Protein AF-A0A6B3F405-F1 (afdb_monomer_lite)

Structure (mmCIF, N/CA/C/O backbone):
data_AF-A0A6B3F405-F1
#
_entry.id   AF-A0A6B3F405-F1
#
loop_
_atom_site.group_PDB
_atom_site.id
_atom_site.type_symbol
_atom_site.label_atom_id
_atom_site.label_alt_id
_atom_site.label_comp_id
_atom_site.label_asym_id
_atom_site.label_entity_id
_atom_site.label_seq_id
_atom_site.pdbx_PDB_ins_code
_atom_site.Cartn_x
_atom_site.Cartn_y
_atom_site.Cartn_z
_atom_site.occupancy
_atom_site.B_iso_or_equiv
_atom_site.auth_seq_id
_atom_site.auth_comp_id
_atom_site.auth_asym_id
_atom_site.auth_atom_id
_atom_site.pdbx_PDB_model_num
ATOM 1 N N . MET A 1 1 ? -9.648 19.860 6.148 1.00 81.31 1 MET A N 1
ATOM 2 C CA . MET A 1 1 ? -10.801 20.264 5.307 1.00 81.31 1 MET A CA 1
ATOM 3 C C . MET A 1 1 ? -11.999 20.452 6.220 1.00 81.31 1 MET A C 1
ATOM 5 O O . MET A 1 1 ? -12.025 19.787 7.245 1.00 81.31 1 MET A O 1
ATOM 9 N N . SER A 1 2 ? -12.935 21.346 5.905 1.00 85.19 2 SER A N 1
ATOM 10 C CA . SER A 1 2 ? -14.160 21.521 6.695 1.00 85.19 2 SER A CA 1
ATOM 11 C C . SER A 1 2 ? -15.396 21.542 5.804 1.00 85.19 2 SER A C 1
ATOM 13 O O . SER A 1 2 ? -15.343 22.098 4.707 1.00 85.19 2 SER A O 1
ATOM 15 N N . GLU A 1 3 ? -16.492 20.980 6.296 1.00 81.00 3 GLU A N 1
ATOM 16 C CA . GLU A 1 3 ? -17.804 20.954 5.654 1.00 81.00 3 GLU A CA 1
ATOM 17 C C . GLU A 1 3 ? -18.842 21.559 6.603 1.00 81.00 3 GLU A C 1
ATOM 19 O O . GLU A 1 3 ? -18.925 21.179 7.771 1.00 81.00 3 GLU A O 1
ATOM 24 N N . THR A 1 4 ? -19.622 22.520 6.108 1.00 82.56 4 THR A N 1
ATOM 25 C CA . THR A 1 4 ? -20.623 23.246 6.897 1.00 82.56 4 THR A CA 1
ATOM 26 C C . THR A 1 4 ? -21.986 23.106 6.242 1.00 82.56 4 THR A C 1
ATOM 28 O O . THR A 1 4 ? -22.153 23.426 5.065 1.00 82.56 4 THR A O 1
ATOM 31 N N . ASP A 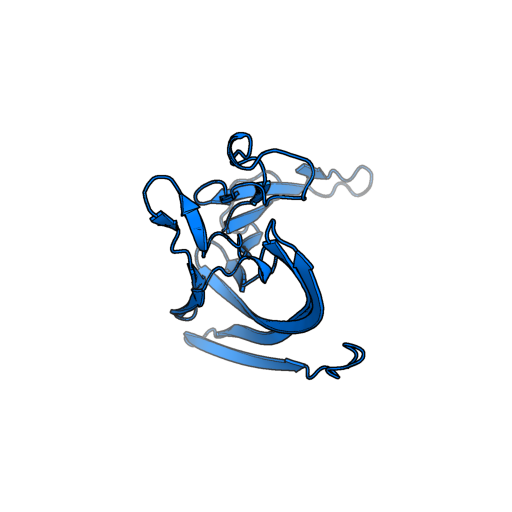1 5 ? -22.967 22.667 7.024 1.00 78.88 5 ASP A N 1
ATOM 32 C CA . ASP A 1 5 ? -24.364 22.618 6.614 1.00 78.88 5 ASP A CA 1
ATOM 33 C C . ASP A 1 5 ? -24.989 24.020 6.676 1.00 78.88 5 ASP A C 1
ATOM 35 O O . ASP A 1 5 ? -25.015 24.666 7.723 1.00 78.88 5 ASP A O 1
ATOM 39 N N . LEU A 1 6 ? -25.496 24.493 5.539 1.00 81.00 6 LEU A N 1
ATOM 40 C CA . LEU A 1 6 ? -26.066 25.834 5.396 1.00 81.00 6 LEU A CA 1
ATOM 41 C C . LEU A 1 6 ? -27.577 25.895 5.679 1.00 81.00 6 LEU A C 1
ATOM 43 O O . LEU A 1 6 ? -28.140 26.989 5.668 1.00 81.00 6 LEU A O 1
ATOM 47 N N . VAL A 1 7 ? -28.247 24.755 5.895 1.00 82.88 7 VAL A N 1
ATOM 48 C CA . VAL A 1 7 ? -29.722 24.674 5.953 1.00 82.88 7 VAL A CA 1
ATOM 49 C C . VAL A 1 7 ? -30.256 23.852 7.126 1.00 82.88 7 VAL A C 1
ATOM 51 O O . VAL A 1 7 ? -31.263 24.240 7.714 1.00 82.88 7 VAL A O 1
ATOM 54 N N . GLY A 1 8 ? -29.616 22.738 7.481 1.00 77.94 8 GLY A N 1
ATOM 55 C CA . GLY A 1 8 ? -30.077 21.824 8.534 1.00 77.94 8 GLY A CA 1
ATOM 56 C C . GLY A 1 8 ? -29.520 22.110 9.932 1.00 77.94 8 GLY A C 1
ATOM 57 O O . GLY A 1 8 ? -29.912 21.437 10.883 1.00 77.94 8 GLY A O 1
ATOM 58 N N . ASN A 1 9 ? -28.644 23.115 10.074 1.00 77.75 9 ASN A N 1
ATOM 59 C CA . ASN A 1 9 ? -27.955 23.464 11.325 1.00 77.75 9 ASN A CA 1
ATOM 60 C C . ASN A 1 9 ? -27.165 22.287 11.941 1.00 77.75 9 ASN A C 1
ATOM 62 O O . ASN A 1 9 ? -27.000 22.206 13.161 1.00 77.75 9 ASN A O 1
ATOM 66 N N . SER A 1 10 ? -26.685 21.362 11.103 1.00 79.38 10 SER A N 1
ATOM 67 C CA . SER A 1 10 ? -25.775 20.301 11.538 1.00 79.38 10 SER A CA 1
ATOM 68 C C . SER A 1 10 ? -24.424 20.899 11.965 1.00 79.38 10 SER A C 1
ATOM 70 O O . SER A 1 10 ? -23.985 21.887 11.370 1.00 79.38 10 SER A O 1
ATOM 72 N N . PRO A 1 11 ? -23.727 20.321 12.962 1.00 81.56 11 PRO A N 1
ATOM 73 C CA . PRO A 1 11 ? -22.390 20.779 13.331 1.00 81.56 11 PRO A CA 1
ATOM 74 C C . PRO A 1 11 ? -21.421 20.732 12.141 1.00 81.56 11 PRO A C 1
ATOM 76 O O . PRO A 1 11 ? -21.434 19.769 11.374 1.00 81.56 11 PRO A O 1
ATOM 79 N N . THR A 1 12 ? -20.554 21.742 12.015 1.00 84.50 12 THR A N 1
ATOM 80 C CA . THR A 1 12 ? -19.462 21.740 11.026 1.00 84.50 12 THR A CA 1
ATOM 81 C C . THR A 1 12 ? -18.556 20.536 11.259 1.00 84.50 12 THR A C 1
ATOM 83 O O . THR A 1 12 ? -18.066 20.332 12.371 1.00 84.50 12 THR A O 1
ATOM 86 N N . GLN A 1 13 ? -18.292 19.773 10.203 1.00 88.31 13 GLN A N 1
ATOM 87 C CA . GLN A 1 13 ? -17.354 18.660 10.242 1.00 88.31 13 GLN A CA 1
ATOM 88 C C . GLN A 1 13 ? -15.975 19.101 9.768 1.00 88.31 13 GLN A C 1
ATOM 90 O O . GLN A 1 13 ? -15.841 19.887 8.831 1.00 88.31 13 GLN A O 1
ATOM 95 N N . TYR A 1 14 ? -14.939 18.575 10.404 1.00 89.69 14 TYR A N 1
ATOM 96 C CA . TYR A 1 14 ? -13.544 18.791 10.062 1.00 89.69 14 TYR A CA 1
ATOM 97 C C . TYR A 1 14 ? -12.893 17.446 9.784 1.00 89.69 14 TYR A C 1
ATOM 99 O O . TYR A 1 14 ? -13.006 16.534 10.592 1.00 89.69 14 TYR A O 1
ATOM 107 N N . THR A 1 15 ? -12.159 17.352 8.681 1.00 92.19 15 THR A N 1
ATOM 108 C CA . THR A 1 15 ? -11.321 16.196 8.350 1.00 92.19 15 THR A CA 1
ATOM 109 C C . THR A 1 15 ? -9.861 16.619 8.341 1.00 92.19 15 THR A C 1
ATOM 111 O O . THR A 1 15 ? -9.458 17.487 7.550 1.00 92.19 15 THR A O 1
ATOM 114 N N . ASN A 1 16 ? -9.063 16.002 9.204 1.00 92.88 16 ASN A N 1
ATOM 115 C CA . ASN A 1 16 ? -7.632 16.231 9.335 1.00 92.88 16 ASN A CA 1
ATOM 116 C C . ASN A 1 16 ? -6.848 15.035 8.804 1.00 92.88 16 ASN A C 1
ATOM 118 O O . ASN A 1 16 ? -7.228 13.886 9.008 1.00 92.88 16 ASN A O 1
ATOM 122 N N . TYR A 1 17 ? -5.724 15.326 8.151 1.00 94.88 17 TYR A N 1
ATOM 123 C CA . TYR A 1 17 ? -4.808 14.323 7.622 1.00 94.88 17 TYR A CA 1
ATOM 124 C C . TYR A 1 17 ? -3.452 14.504 8.289 1.00 94.88 17 TYR A C 1
ATOM 126 O O . TYR A 1 17 ? -2.848 15.573 8.199 1.00 94.88 17 TYR A O 1
ATOM 134 N N . THR A 1 18 ? -2.965 13.456 8.942 1.00 96.25 18 THR A N 1
ATOM 135 C CA . THR A 1 18 ? -1.620 13.417 9.509 1.00 96.25 18 THR A CA 1
ATOM 136 C C . THR A 1 18 ? -0.791 12.387 8.763 1.00 96.25 18 THR A C 1
ATOM 138 O O . THR A 1 18 ? -1.030 11.186 8.865 1.00 96.25 18 THR A O 1
ATOM 141 N N . TYR A 1 19 ? 0.222 12.857 8.048 1.00 96.81 19 TYR A N 1
ATOM 142 C CA . TYR A 1 19 ? 1.188 12.003 7.367 1.00 96.81 19 TYR A CA 1
ATOM 143 C C . TYR A 1 19 ? 2.273 11.569 8.357 1.00 96.81 19 TYR A C 1
ATOM 145 O O . TYR A 1 19 ? 2.847 12.403 9.062 1.00 96.81 19 TYR A O 1
ATOM 153 N N . LYS A 1 20 ? 2.522 10.263 8.461 1.00 96.06 20 LYS A N 1
ATOM 154 C CA . LYS A 1 20 ? 3.483 9.670 9.397 1.00 96.06 20 LYS A CA 1
ATOM 155 C C . LYS A 1 20 ? 4.609 8.971 8.637 1.00 96.06 20 LYS A C 1
ATOM 157 O O . LYS A 1 20 ? 4.383 8.341 7.604 1.00 96.06 20 LYS A O 1
ATOM 162 N N . GLY A 1 21 ? 5.806 9.035 9.217 1.00 93.19 21 GLY A N 1
ATOM 163 C CA . GLY A 1 21 ? 7.026 8.500 8.619 1.00 93.19 21 GLY A CA 1
ATOM 164 C C . GLY A 1 21 ? 7.642 9.441 7.590 1.00 93.19 21 GLY A C 1
ATOM 165 O O . GLY A 1 21 ? 7.163 10.556 7.369 1.00 93.19 21 GLY A O 1
ATOM 166 N N . ASP A 1 22 ? 8.721 8.974 6.974 1.00 94.75 22 ASP A N 1
ATOM 167 C CA . ASP A 1 22 ? 9.467 9.768 6.013 1.00 94.75 22 ASP A CA 1
ATOM 168 C C . ASP A 1 22 ? 8.770 9.822 4.653 1.00 94.75 22 ASP A C 1
ATOM 170 O O . ASP A 1 22 ? 8.155 8.866 4.165 1.00 94.75 22 ASP A O 1
ATOM 174 N N . ALA A 1 23 ? 8.914 10.986 4.034 1.00 95.75 23 ALA A N 1
ATOM 175 C CA . ALA A 1 23 ? 8.554 11.246 2.655 1.00 95.75 23 ALA A CA 1
ATOM 176 C C . ALA A 1 23 ? 9.322 10.287 1.724 1.00 95.75 23 ALA A C 1
ATOM 178 O O . ALA A 1 23 ? 10.555 10.274 1.706 1.00 95.75 23 ALA A O 1
ATOM 179 N N . GLY A 1 24 ? 8.600 9.496 0.933 1.00 96.62 24 GLY A N 1
ATOM 180 C CA . GLY A 1 24 ? 9.191 8.549 -0.000 1.00 96.62 24 GLY A CA 1
ATOM 181 C C . GLY A 1 24 ? 9.625 9.235 -1.288 1.00 96.62 24 GLY A C 1
ATOM 182 O O . GLY A 1 24 ? 8.796 9.779 -2.012 1.00 96.62 24 GLY A O 1
ATOM 183 N N . TRP A 1 25 ? 10.912 9.148 -1.609 1.00 96.31 25 TRP A N 1
ATOM 184 C CA . TRP A 1 25 ? 11.456 9.566 -2.899 1.00 96.31 25 TRP A CA 1
ATOM 185 C C . TRP A 1 25 ? 12.300 8.448 -3.488 1.00 96.31 25 TRP A C 1
ATOM 187 O O . TRP A 1 25 ? 13.135 7.858 -2.789 1.00 96.31 25 TRP A O 1
ATOM 197 N N . ARG A 1 26 ? 12.091 8.171 -4.772 1.00 95.88 26 ARG A N 1
ATOM 198 C CA . ARG A 1 26 ? 12.860 7.197 -5.544 1.00 95.88 26 ARG A CA 1
ATOM 199 C C . ARG A 1 26 ? 13.685 7.913 -6.609 1.00 95.88 26 ARG A C 1
ATOM 201 O O . ARG A 1 26 ? 13.283 8.966 -7.112 1.00 95.88 26 ARG A O 1
ATOM 208 N N . LYS A 1 27 ? 14.841 7.359 -6.969 1.00 94.88 27 LYS A N 1
ATOM 209 C CA . LYS A 1 27 ? 15.602 7.858 -8.113 1.00 94.88 27 LYS A CA 1
ATOM 210 C C . LYS A 1 27 ? 14.792 7.654 -9.393 1.00 94.88 27 LYS A C 1
ATOM 212 O O . LYS A 1 27 ? 14.246 6.571 -9.627 1.00 94.88 27 LYS A O 1
ATOM 217 N N . ALA A 1 28 ? 14.721 8.689 -10.224 1.00 94.19 28 ALA A N 1
ATOM 218 C CA . ALA A 1 28 ? 14.088 8.602 -11.530 1.00 94.19 28 ALA A CA 1
ATOM 219 C C . ALA A 1 28 ? 14.717 7.466 -12.346 1.00 94.19 28 ALA A C 1
ATOM 221 O O . ALA A 1 28 ? 15.926 7.228 -12.298 1.00 94.19 28 ALA A O 1
ATOM 222 N N . LYS A 1 29 ? 13.891 6.740 -13.100 1.00 92.12 29 LYS A N 1
ATOM 223 C CA . LYS A 1 29 ? 14.371 5.642 -13.940 1.00 92.12 29 LYS A CA 1
ATOM 224 C C . LYS A 1 29 ? 14.865 6.191 -15.282 1.00 92.12 29 LYS A C 1
ATOM 226 O O . LYS A 1 29 ? 14.171 7.032 -15.848 1.00 92.12 29 LYS A O 1
ATOM 231 N N . PRO A 1 30 ? 15.955 5.649 -15.855 1.00 92.75 30 PRO A N 1
ATOM 232 C CA . PRO A 1 30 ? 16.391 6.014 -17.203 1.00 92.75 30 PRO A CA 1
ATOM 233 C C . PRO A 1 30 ? 15.259 5.814 -18.211 1.00 92.75 30 PRO A C 1
ATOM 235 O O . PRO A 1 30 ? 14.574 4.792 -18.140 1.00 92.75 30 PRO A O 1
ATOM 238 N N . ASP A 1 31 ? 15.051 6.760 -19.117 1.00 90.00 31 ASP A N 1
ATOM 239 C CA . ASP A 1 31 ? 13.988 6.753 -20.133 1.00 90.00 31 ASP A CA 1
ATOM 240 C C . ASP A 1 31 ? 14.515 6.569 -21.568 1.00 90.00 31 ASP A C 1
ATOM 242 O O . ASP A 1 31 ? 13.728 6.411 -22.503 1.00 90.00 31 ASP A O 1
ATOM 246 N N . GLY A 1 32 ? 15.841 6.550 -21.731 1.00 90.56 32 GLY A N 1
ATOM 247 C CA . GLY A 1 32 ? 16.521 6.481 -23.024 1.00 90.56 32 GLY A CA 1
ATOM 248 C C . GLY A 1 32 ? 16.702 7.830 -23.716 1.00 90.56 32 GLY A C 1
ATOM 249 O O . GLY A 1 32 ? 17.151 7.855 -24.858 1.00 90.56 32 GLY A O 1
ATOM 250 N N . ILE A 1 33 ? 16.351 8.934 -23.051 1.00 90.69 33 ILE A N 1
ATOM 251 C CA . ILE A 1 33 ? 16.500 10.304 -23.552 1.00 90.69 33 ILE A CA 1
ATOM 252 C C . ILE A 1 33 ? 17.503 11.059 -22.675 1.00 90.69 33 ILE A C 1
ATOM 254 O O . ILE A 1 33 ? 18.474 11.618 -23.185 1.00 90.69 33 ILE A O 1
ATOM 258 N N . GLY A 1 34 ? 17.285 11.062 -21.358 1.00 89.81 34 GLY A N 1
ATOM 259 C CA . GLY A 1 34 ? 18.178 11.691 -20.388 1.00 89.81 34 GLY A CA 1
ATOM 260 C C . GLY A 1 34 ? 19.433 10.861 -20.117 1.00 89.81 34 GLY A C 1
ATOM 261 O O . GLY A 1 34 ? 19.424 9.629 -20.210 1.00 89.81 34 GLY A O 1
ATOM 262 N N . LYS A 1 35 ? 20.524 11.532 -19.737 1.00 89.75 35 LYS A N 1
ATOM 263 C CA . LYS A 1 35 ? 21.730 10.843 -19.271 1.00 89.75 35 LYS A CA 1
ATOM 264 C C . LYS A 1 35 ? 21.494 10.273 -17.878 1.00 89.75 35 LYS A C 1
ATOM 266 O O . LYS A 1 35 ? 20.808 10.874 -17.053 1.00 89.75 35 LYS A O 1
ATOM 271 N N . LYS A 1 36 ? 22.092 9.116 -17.595 1.00 86.75 36 LYS A N 1
ATOM 272 C CA . LYS A 1 36 ? 21.936 8.440 -16.299 1.00 86.75 36 LYS A CA 1
ATOM 273 C C . LYS A 1 36 ? 22.485 9.287 -15.147 1.00 86.75 36 LYS A C 1
ATOM 275 O O . LYS A 1 36 ? 21.951 9.228 -14.041 1.00 86.75 36 LYS A O 1
ATOM 280 N N . GLU A 1 37 ? 23.531 10.063 -15.410 1.00 88.62 37 GLU A N 1
ATOM 281 C CA . GLU A 1 37 ? 24.199 10.935 -14.443 1.00 88.62 37 GLU A CA 1
ATOM 282 C C . GLU A 1 37 ? 23.319 12.121 -14.021 1.00 88.62 37 GLU A C 1
ATOM 284 O O . GLU A 1 37 ? 23.491 12.636 -12.920 1.00 88.62 37 GLU A O 1
ATOM 289 N N . ASP A 1 38 ? 22.344 12.497 -14.855 1.00 91.75 38 ASP A N 1
ATOM 290 C CA . ASP A 1 38 ? 21.415 13.601 -14.593 1.00 91.75 38 ASP A CA 1
ATOM 291 C C . ASP A 1 38 ? 20.164 13.144 -13.809 1.00 91.75 38 ASP A C 1
ATOM 293 O O . ASP A 1 38 ? 19.315 13.959 -13.441 1.00 91.75 38 ASP A O 1
ATOM 297 N N . LEU A 1 39 ? 20.018 11.838 -13.539 1.00 92.62 39 LEU A N 1
ATOM 298 C CA . LEU A 1 39 ? 18.876 11.299 -12.798 1.00 92.62 39 LEU A CA 1
ATOM 299 C C . LEU A 1 39 ? 18.959 11.667 -11.314 1.00 92.62 39 LEU A C 1
ATOM 301 O O . LEU A 1 39 ? 19.927 11.350 -10.620 1.00 92.62 39 LEU A O 1
ATOM 305 N N . THR A 1 40 ? 17.878 12.253 -10.808 1.00 93.19 40 THR A N 1
ATOM 306 C CA . THR A 1 40 ? 17.735 12.679 -9.411 1.00 93.19 40 THR A CA 1
ATOM 307 C C . THR A 1 40 ? 16.615 11.910 -8.704 1.00 93.19 40 THR A C 1
ATOM 309 O O . THR A 1 40 ? 15.885 11.134 -9.325 1.00 93.19 40 THR A O 1
ATOM 312 N N . TRP A 1 41 ? 16.461 12.109 -7.393 1.00 94.75 41 TRP A N 1
ATOM 313 C CA . TRP A 1 41 ? 15.342 11.579 -6.599 1.00 94.75 41 TRP A CA 1
ATOM 314 C C . TRP A 1 41 ? 14.071 12.408 -6.799 1.00 94.75 41 TRP A C 1
ATOM 316 O O . TRP A 1 41 ? 13.532 12.978 -5.857 1.00 94.75 41 TRP A O 1
ATOM 326 N N . SER A 1 42 ? 13.618 12.514 -8.046 1.00 94.31 42 SER A N 1
ATOM 327 C CA . SER A 1 42 ? 12.449 13.312 -8.426 1.00 94.31 42 SER A CA 1
ATOM 328 C C . SER A 1 42 ? 11.140 12.516 -8.457 1.00 94.31 42 SER A C 1
ATOM 330 O O . SER A 1 42 ? 10.093 13.084 -8.752 1.00 94.31 42 SER A O 1
ATOM 332 N N . ASP A 1 43 ? 11.179 11.206 -8.203 1.00 95.94 43 ASP A N 1
ATOM 333 C CA . ASP A 1 43 ? 10.000 10.338 -8.231 1.00 95.94 43 ASP A CA 1
ATOM 334 C C . ASP A 1 43 ? 9.368 10.277 -6.830 1.00 95.94 43 ASP A C 1
ATOM 336 O O . ASP A 1 43 ? 9.859 9.575 -5.941 1.00 95.94 43 ASP A O 1
ATOM 340 N N . TRP A 1 44 ? 8.316 11.076 -6.624 1.00 97.06 44 TRP A N 1
ATOM 341 C CA . TRP A 1 44 ? 7.568 11.143 -5.366 1.00 97.06 44 TRP A CA 1
ATOM 342 C C . TRP A 1 44 ? 6.731 9.882 -5.153 1.00 97.06 44 TRP A C 1
ATOM 344 O O . TRP A 1 44 ? 5.886 9.530 -5.975 1.00 97.06 44 TRP A O 1
ATOM 354 N N . ARG A 1 45 ? 6.918 9.238 -4.000 1.00 97.56 45 ARG A N 1
ATOM 355 C CA . ARG A 1 45 ? 6.296 7.958 -3.636 1.00 97.56 45 ARG A CA 1
ATOM 356 C C . ARG A 1 45 ? 5.354 8.030 -2.434 1.00 97.56 45 ARG A C 1
ATOM 358 O O . ARG A 1 45 ? 4.896 6.996 -1.956 1.00 97.56 45 ARG A O 1
ATOM 365 N N . GLY A 1 46 ? 5.026 9.232 -1.966 1.00 97.12 46 GLY A N 1
ATOM 366 C CA . GLY A 1 46 ? 4.061 9.425 -0.883 1.00 97.12 46 GLY A CA 1
ATOM 367 C C . GLY A 1 46 ? 4.626 9.126 0.504 1.00 97.12 46 GLY A C 1
ATOM 368 O O . GLY A 1 46 ? 5.826 8.931 0.684 1.00 97.12 46 GLY A O 1
ATOM 369 N N . TYR A 1 47 ? 3.740 9.084 1.495 1.00 97.94 47 TYR A N 1
ATOM 370 C CA . TYR A 1 47 ? 4.047 8.667 2.863 1.00 97.94 47 TYR A CA 1
ATOM 371 C C . TYR A 1 47 ? 3.558 7.239 3.090 1.00 97.94 47 TYR A C 1
ATOM 373 O O . TYR A 1 47 ? 2.493 6.871 2.598 1.00 97.94 47 TYR A O 1
ATOM 381 N N . GLN A 1 48 ? 4.307 6.451 3.864 1.00 97.50 48 GLN A N 1
ATOM 382 C CA . GLN A 1 48 ? 3.916 5.073 4.174 1.00 97.50 48 GLN A CA 1
ATOM 383 C C . GLN A 1 48 ? 2.636 5.020 5.019 1.00 97.50 48 GLN A C 1
ATOM 385 O O . GLN A 1 48 ? 1.915 4.031 4.956 1.00 97.50 48 GLN A O 1
ATOM 390 N N . ARG A 1 49 ? 2.345 6.059 5.816 1.00 98.06 49 ARG A N 1
ATOM 391 C CA . ARG A 1 49 ? 1.196 6.083 6.727 1.00 98.06 49 ARG A CA 1
ATOM 392 C C . ARG A 1 49 ? 0.452 7.411 6.697 1.00 98.06 49 ARG A C 1
ATOM 394 O O . ARG A 1 49 ? 1.066 8.477 6.778 1.00 98.06 49 ARG A O 1
ATOM 401 N N . VAL A 1 50 ? -0.873 7.337 6.644 1.00 98.19 50 VAL A N 1
ATOM 402 C CA . VAL A 1 50 ? -1.772 8.495 6.694 1.00 98.19 50 VAL A CA 1
ATOM 403 C C . VAL A 1 50 ? -2.856 8.232 7.727 1.00 98.19 50 VAL A C 1
ATOM 405 O O . VAL A 1 50 ? -3.626 7.288 7.588 1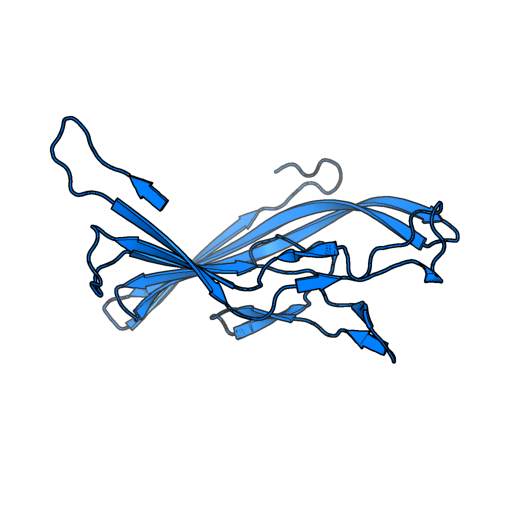.00 98.19 50 VAL A O 1
ATOM 408 N N . VAL A 1 51 ? -2.924 9.073 8.754 1.00 97.19 51 VAL A N 1
ATOM 409 C CA . VAL A 1 51 ? -4.011 9.057 9.736 1.00 97.19 51 VAL A CA 1
ATOM 410 C C . VAL A 1 51 ? -5.051 10.086 9.318 1.00 97.19 51 VAL A C 1
ATOM 412 O O . VAL A 1 51 ? -4.709 11.254 9.121 1.00 97.19 51 VAL A O 1
ATOM 415 N N . VAL A 1 52 ? -6.297 9.652 9.187 1.00 96.31 52 VAL A N 1
ATOM 416 C CA . VAL A 1 52 ? -7.457 10.496 8.906 1.00 96.31 52 VAL A CA 1
ATOM 417 C C . VAL A 1 52 ? -8.287 10.583 10.176 1.00 96.31 52 VAL A C 1
ATOM 419 O O . VAL A 1 52 ? -8.586 9.564 10.792 1.00 96.31 52 VAL A O 1
ATOM 422 N N . GLU A 1 53 ? -8.638 11.797 10.575 1.00 94.38 53 GLU A N 1
ATOM 423 C CA . GLU A 1 53 ? -9.502 12.049 11.725 1.00 94.38 53 GLU A CA 1
ATOM 424 C C . GLU A 1 53 ? -10.646 12.976 11.319 1.00 94.38 53 GLU A C 1
ATOM 426 O O . GLU A 1 53 ? -10.397 14.043 10.749 1.00 94.38 53 GLU A O 1
ATOM 431 N N . THR A 1 54 ? -11.880 12.582 11.633 1.00 90.88 54 THR A N 1
ATOM 432 C CA . THR A 1 54 ? -13.084 13.390 11.414 1.00 90.88 54 THR A CA 1
ATOM 433 C C . THR A 1 54 ? -13.671 13.838 12.751 1.00 90.88 54 THR A C 1
ATOM 435 O O . THR A 1 54 ? -13.878 13.019 13.647 1.00 90.88 54 THR A O 1
ATOM 438 N N . SER A 1 55 ? -13.954 15.136 12.893 1.00 86.06 55 SER A N 1
ATOM 439 C CA . SER A 1 55 ? -14.469 15.739 14.129 1.00 86.06 55 SER A CA 1
ATOM 440 C C . SER A 1 55 ? -15.537 16.802 13.883 1.00 86.06 55 SER A C 1
ATOM 442 O O . SER A 1 55 ? -15.607 17.397 12.812 1.00 86.06 55 SER A O 1
ATOM 444 N N . GLY A 1 56 ? -16.340 17.107 14.904 1.00 81.69 56 GLY A N 1
ATOM 445 C CA . GLY A 1 56 ? -17.274 18.244 14.907 1.00 81.69 56 GLY A CA 1
ATOM 446 C C . GLY A 1 56 ? -16.624 19.587 15.274 1.00 81.69 56 GLY A C 1
ATOM 447 O O . GLY A 1 56 ? -17.295 20.465 15.812 1.00 81.69 56 GLY A O 1
ATOM 448 N N . GLY A 1 57 ? -15.304 19.727 15.094 1.00 71.19 57 GLY A N 1
ATOM 449 C CA . GLY A 1 57 ? -14.534 20.906 15.518 1.00 71.19 57 GLY A CA 1
ATOM 450 C C . GLY A 1 57 ? -14.016 20.835 16.955 1.00 71.19 57 GLY A C 1
ATOM 451 O O . GLY A 1 57 ? -13.444 21.801 17.458 1.00 71.19 57 GLY A O 1
ATOM 452 N N . THR A 1 58 ? -14.184 19.688 17.610 1.00 72.12 58 THR A N 1
ATOM 453 C CA . THR A 1 58 ? -13.661 19.384 18.943 1.00 72.12 58 THR A CA 1
ATOM 454 C C . THR A 1 58 ? -12.477 18.420 18.856 1.00 72.12 58 THR A C 1
ATOM 456 O O . THR A 1 58 ? -12.357 17.620 17.925 1.00 72.12 58 THR A O 1
ATOM 459 N N . ASN A 1 59 ? -11.581 18.497 19.841 1.00 69.25 59 ASN A N 1
ATOM 460 C CA . ASN A 1 59 ? -10.550 17.486 20.063 1.00 69.25 59 ASN A CA 1
ATOM 461 C C . ASN A 1 59 ? -11.096 16.479 21.085 1.00 69.25 59 ASN A C 1
ATOM 463 O O . ASN A 1 59 ? -10.884 16.640 22.287 1.00 69.25 59 ASN A O 1
ATOM 467 N N . ASP A 1 60 ? -11.902 15.530 20.606 1.00 76.81 60 ASP A N 1
ATOM 468 C CA . ASP A 1 60 ? -12.586 14.523 21.416 1.00 76.81 60 ASP A CA 1
ATOM 469 C C . ASP A 1 60 ? -12.058 13.128 21.059 1.00 76.81 60 ASP A C 1
ATOM 471 O O . ASP A 1 60 ? -11.856 12.808 19.890 1.00 76.81 60 ASP A O 1
ATOM 475 N N . ALA A 1 61 ? -11.868 12.269 22.061 1.00 73.31 61 ALA A N 1
ATOM 476 C CA . ALA A 1 61 ? -11.481 10.878 21.839 1.00 73.31 61 ALA A CA 1
ATOM 477 C C . ALA A 1 61 ? -12.554 10.077 21.072 1.00 73.31 61 ALA A C 1
ATOM 479 O O . ALA A 1 61 ? -12.255 9.019 20.528 1.00 73.31 61 ALA A O 1
ATOM 480 N N . ALA A 1 62 ? -13.796 10.559 21.024 1.00 78.00 62 ALA A N 1
ATOM 481 C CA . ALA A 1 62 ? -14.873 9.978 20.231 1.00 78.00 62 ALA A CA 1
ATOM 482 C C . ALA A 1 62 ? -14.775 10.282 18.724 1.00 78.00 62 ALA A C 1
ATOM 484 O O . ALA A 1 62 ? -15.568 9.735 17.959 1.00 78.00 62 ALA A O 1
ATOM 485 N N . ASN A 1 63 ? -13.837 11.135 18.292 1.00 86.44 63 ASN A N 1
ATOM 486 C CA . ASN A 1 63 ? -13.626 11.419 16.875 1.00 86.44 63 ASN A CA 1
ATOM 487 C C . ASN A 1 63 ? -13.306 10.136 16.096 1.00 86.44 63 ASN A C 1
ATOM 489 O O . ASN A 1 63 ? -12.546 9.273 16.549 1.00 86.44 63 ASN A O 1
ATOM 493 N N . GLU A 1 64 ? -13.877 10.019 14.899 1.00 89.88 64 GLU A N 1
ATOM 494 C CA . GLU A 1 64 ? -13.617 8.872 14.038 1.00 89.88 64 GLU A CA 1
ATOM 495 C C . GLU A 1 64 ? -12.202 8.979 13.475 1.00 89.88 64 GLU A C 1
ATOM 497 O O . GLU A 1 64 ? -11.840 9.984 12.862 1.00 89.88 64 GLU A O 1
ATOM 502 N N . LYS A 1 65 ? -11.396 7.938 13.696 1.00 95.38 65 LYS A N 1
ATOM 503 C CA . LYS A 1 65 ? -9.989 7.903 13.303 1.00 95.38 65 LYS A CA 1
ATOM 504 C C . LYS A 1 65 ? -9.681 6.623 12.537 1.00 95.38 65 LYS A C 1
ATOM 506 O O . LYS A 1 65 ? -9.949 5.520 13.026 1.00 95.38 65 LYS A O 1
ATOM 511 N N . SER A 1 66 ? -9.062 6.769 11.371 1.00 97.38 66 SER A N 1
ATOM 512 C CA . SER A 1 66 ? -8.501 5.668 10.590 1.00 97.38 66 SER A CA 1
ATOM 513 C C . SER A 1 66 ? -7.023 5.897 10.284 1.00 97.38 66 SER A C 1
ATOM 515 O O . SER A 1 66 ? -6.573 7.028 10.123 1.00 97.38 66 SER A O 1
ATOM 517 N N . GLU A 1 67 ? -6.242 4.824 10.213 1.00 98.25 67 GLU A N 1
ATOM 518 C CA . GLU A 1 67 ? -4.858 4.844 9.731 1.00 98.25 67 GLU A CA 1
ATOM 519 C C . GLU A 1 67 ? -4.761 3.976 8.481 1.00 98.25 67 GLU A C 1
ATOM 521 O O . GLU A 1 67 ? -5.195 2.828 8.486 1.00 98.25 67 GLU A O 1
ATOM 526 N N . HIS A 1 68 ? -4.184 4.529 7.423 1.00 98.44 68 HIS A N 1
ATOM 527 C CA . HIS A 1 68 ? -3.945 3.854 6.156 1.00 98.44 68 HIS A CA 1
ATOM 528 C C . HIS A 1 68 ? -2.447 3.647 5.974 1.00 98.44 68 HIS A C 1
ATOM 530 O O . HIS A 1 68 ? -1.669 4.598 6.103 1.00 98.44 68 HIS A O 1
ATOM 536 N N . VAL A 1 69 ? -2.046 2.421 5.657 1.00 98.50 69 VAL A N 1
ATOM 537 C CA . VAL A 1 69 ? -0.659 2.020 5.428 1.00 98.50 69 VAL A CA 1
ATOM 538 C C . VAL A 1 69 ? -0.491 1.662 3.957 1.00 98.50 69 VAL A C 1
ATOM 540 O O . VAL A 1 69 ? -1.152 0.754 3.458 1.00 98.50 69 VAL A O 1
ATOM 543 N N . TYR A 1 70 ? 0.418 2.341 3.265 1.00 98.38 70 TYR A N 1
ATOM 544 C CA . TYR A 1 70 ? 0.676 2.175 1.837 1.00 98.38 70 TYR A CA 1
ATOM 545 C C . TYR A 1 70 ? 2.098 1.693 1.571 1.00 98.38 70 TYR A C 1
ATOM 547 O O . TYR A 1 70 ? 3.035 2.012 2.302 1.00 98.38 70 TYR A O 1
ATOM 555 N N . PHE A 1 71 ? 2.276 0.979 0.467 1.00 98.56 71 PHE A N 1
ATOM 556 C CA . PHE A 1 71 ? 3.594 0.730 -0.105 1.00 98.56 71 PHE A CA 1
ATOM 557 C C . PHE A 1 71 ? 4.095 1.984 -0.828 1.00 98.56 71 PHE A C 1
ATOM 559 O O . PHE A 1 71 ? 3.394 2.561 -1.663 1.00 98.56 71 PHE A O 1
ATOM 566 N N . GLN A 1 72 ? 5.333 2.387 -0.553 1.00 98.38 72 GLN A N 1
ATOM 567 C CA . GLN A 1 72 ? 5.990 3.485 -1.268 1.00 98.38 72 GLN A CA 1
ATOM 568 C C . GLN A 1 72 ? 6.720 2.953 -2.516 1.00 98.38 72 GLN A C 1
ATOM 570 O O . GLN A 1 72 ? 6.857 3.650 -3.521 1.00 98.38 72 GLN A O 1
ATOM 575 N N . GLY A 1 73 ? 7.114 1.681 -2.522 1.00 98.00 73 GLY A N 1
ATOM 576 C CA . GLY A 1 73 ? 7.858 1.051 -3.604 1.00 98.00 73 GLY A CA 1
ATOM 577 C C . GLY A 1 73 ? 9.326 1.472 -3.620 1.00 98.00 73 GLY A C 1
ATOM 578 O O . GLY A 1 73 ? 9.874 1.750 -4.688 1.00 98.00 73 GLY A O 1
ATOM 579 N N . LEU A 1 74 ? 9.957 1.602 -2.452 1.00 97.94 74 LEU A N 1
ATOM 580 C CA . LEU A 1 74 ? 11.327 2.101 -2.297 1.00 97.94 74 LEU A CA 1
ATOM 581 C C . LEU A 1 74 ? 12.380 0.996 -2.231 1.00 97.94 74 LEU A C 1
ATOM 583 O O . LEU A 1 74 ? 13.572 1.298 -2.292 1.00 97.94 74 LEU A O 1
ATOM 587 N N . ASP A 1 75 ? 11.979 -0.269 -2.133 1.00 98.12 75 ASP A N 1
ATOM 588 C CA . ASP A 1 75 ? 12.945 -1.358 -2.149 1.00 98.12 75 ASP A CA 1
ATOM 589 C C . ASP A 1 75 ? 13.624 -1.446 -3.519 1.00 98.12 75 ASP A C 1
ATOM 591 O O . ASP A 1 75 ? 13.008 -1.236 -4.575 1.00 98.12 75 ASP A O 1
ATOM 595 N N . GLY A 1 76 ? 14.925 -1.702 -3.516 1.00 96.19 76 GLY A N 1
ATOM 596 C CA . GLY A 1 76 ? 15.695 -1.771 -4.743 1.00 96.19 76 GLY A CA 1
ATOM 597 C C . GLY A 1 76 ? 16.047 -0.394 -5.313 1.00 96.19 76 GLY A C 1
ATOM 598 O O . GLY A 1 76 ? 16.505 -0.333 -6.452 1.00 96.19 76 GLY A O 1
ATOM 599 N N . ASP A 1 77 ? 15.747 0.711 -4.613 1.00 95.94 77 ASP A N 1
ATOM 600 C CA . ASP A 1 77 ? 16.120 2.058 -5.069 1.00 95.94 77 ASP A CA 1
ATOM 601 C C . ASP A 1 77 ? 17.639 2.232 -5.048 1.00 95.94 77 ASP A C 1
ATOM 603 O O . ASP A 1 77 ? 18.308 1.800 -4.110 1.00 95.94 77 ASP A O 1
ATOM 607 N N . ASP A 1 78 ? 18.175 2.870 -6.083 1.00 90.62 78 ASP A N 1
ATOM 608 C CA . ASP A 1 78 ? 19.595 3.205 -6.161 1.00 90.62 78 ASP A CA 1
ATOM 609 C C . ASP A 1 78 ? 19.877 4.329 -5.162 1.00 90.62 78 ASP A C 1
ATOM 611 O O . ASP A 1 78 ? 19.242 5.382 -5.223 1.00 90.62 78 ASP A O 1
ATOM 615 N N . ILE A 1 79 ? 20.802 4.103 -4.231 1.00 91.25 79 ILE A N 1
ATOM 616 C CA . ILE A 1 79 ? 21.232 5.075 -3.219 1.00 91.25 79 ILE A CA 1
ATOM 617 C C . ILE A 1 79 ? 22.756 5.204 -3.243 1.00 91.25 79 ILE A C 1
ATOM 619 O O . ILE A 1 79 ? 23.444 4.267 -3.653 1.00 91.25 79 ILE A O 1
ATOM 623 N N . PRO A 1 80 ? 23.333 6.337 -2.802 1.00 88.38 80 PRO A N 1
ATOM 624 C CA . PRO A 1 80 ? 24.784 6.470 -2.743 1.00 88.38 80 PRO A CA 1
ATOM 625 C C . PRO A 1 80 ? 25.418 5.304 -1.971 1.00 88.38 80 PRO A C 1
ATOM 627 O O . PRO A 1 80 ? 25.126 5.094 -0.797 1.00 88.38 80 PRO A O 1
ATOM 630 N N . GLY A 1 81 ? 26.272 4.531 -2.646 1.00 88.81 81 GLY A N 1
ATOM 631 C CA . GLY A 1 81 ? 26.969 3.390 -2.050 1.00 88.81 81 GLY A CA 1
ATOM 632 C C . GLY A 1 81 ? 26.187 2.072 -2.003 1.00 88.81 81 GLY A C 1
ATOM 633 O O . GLY A 1 81 ? 26.705 1.112 -1.435 1.00 88.81 81 GLY A O 1
ATOM 634 N N . GLY A 1 82 ? 24.991 1.972 -2.597 1.00 93.44 82 GLY A N 1
ATOM 635 C CA . GLY A 1 82 ? 24.288 0.691 -2.668 1.00 93.44 82 GLY A CA 1
ATOM 636 C C . GLY A 1 82 ? 22.834 0.764 -3.119 1.00 93.44 82 GLY A C 1
ATOM 637 O O . GLY A 1 82 ? 22.439 1.568 -3.956 1.00 93.44 82 GLY A O 1
ATOM 638 N N . THR A 1 83 ? 22.026 -0.131 -2.562 1.00 95.62 83 THR A N 1
ATOM 639 C CA . THR A 1 83 ? 20.608 -0.257 -2.891 1.00 95.62 83 THR A CA 1
ATOM 640 C C . THR A 1 83 ? 19.787 -0.208 -1.611 1.00 95.62 83 THR A C 1
ATOM 642 O O . THR A 1 83 ? 20.133 -0.852 -0.620 1.00 95.62 83 THR A O 1
ATOM 645 N N . ARG A 1 84 ? 18.706 0.571 -1.615 1.00 96.06 84 ARG A N 1
ATOM 646 C CA . ARG A 1 84 ? 17.805 0.709 -0.473 1.00 96.06 84 ARG A CA 1
ATOM 647 C C . ARG A 1 84 ? 17.057 -0.603 -0.231 1.00 96.06 84 ARG A C 1
ATOM 649 O O . ARG A 1 84 ? 16.483 -1.167 -1.160 1.00 96.06 84 ARG A O 1
ATOM 656 N N . SER A 1 85 ? 17.025 -1.033 1.028 1.00 97.31 85 SER A N 1
ATOM 657 C CA . SER A 1 85 ? 16.121 -2.077 1.520 1.00 97.31 85 SER A CA 1
ATOM 658 C C . SER A 1 85 ? 14.907 -1.407 2.162 1.00 97.31 85 SER A C 1
ATOM 660 O O . SER A 1 85 ? 15.083 -0.500 2.978 1.00 97.31 85 SER A O 1
ATOM 662 N N . SER A 1 86 ? 13.694 -1.801 1.772 1.00 97.50 86 SER A N 1
ATOM 663 C CA . SER A 1 86 ? 12.447 -1.229 2.296 1.00 97.50 86 SER A CA 1
ATOM 664 C C . SER A 1 86 ? 11.370 -2.301 2.455 1.00 97.50 86 SER A C 1
ATOM 666 O O . SER A 1 86 ? 11.224 -3.211 1.634 1.00 97.50 86 SER A O 1
ATOM 668 N N . SER A 1 87 ? 10.578 -2.182 3.515 1.00 97.94 87 SER A N 1
ATOM 669 C CA . SER A 1 87 ? 9.464 -3.081 3.805 1.00 97.94 87 SER A CA 1
ATOM 670 C C . SER A 1 87 ? 8.333 -2.352 4.521 1.00 97.94 87 SER A C 1
ATOM 672 O O . SER A 1 87 ? 8.551 -1.353 5.207 1.00 97.94 87 SER A O 1
ATOM 674 N N . VAL A 1 88 ? 7.129 -2.897 4.398 1.00 98.12 88 VAL A N 1
ATOM 675 C CA . VAL A 1 88 ? 5.935 -2.494 5.141 1.00 98.12 88 VAL A CA 1
ATOM 676 C C . VAL A 1 88 ? 5.591 -3.608 6.121 1.00 98.12 88 VAL A C 1
ATOM 678 O O . VAL A 1 88 ? 5.464 -4.763 5.718 1.00 98.12 88 VAL A O 1
ATOM 681 N N . THR A 1 89 ? 5.417 -3.264 7.394 1.00 97.56 89 THR A N 1
ATOM 682 C CA . THR A 1 89 ? 4.934 -4.196 8.420 1.00 97.56 89 THR A CA 1
ATOM 683 C C . THR A 1 89 ? 3.509 -3.828 8.810 1.00 97.56 89 THR A C 1
ATOM 685 O O . THR A 1 89 ? 3.259 -2.686 9.200 1.00 97.56 89 THR A O 1
ATOM 688 N N . THR A 1 90 ? 2.590 -4.788 8.709 1.00 97.31 90 THR A N 1
ATOM 689 C CA . THR A 1 90 ? 1.187 -4.617 9.112 1.00 97.31 90 THR A CA 1
ATOM 690 C C . THR A 1 90 ? 1.005 -4.866 10.611 1.00 97.31 90 THR A C 1
ATOM 692 O O . THR A 1 90 ? 1.828 -5.509 11.268 1.00 97.31 90 THR A O 1
ATOM 695 N N . SER A 1 91 ? -0.117 -4.424 11.174 1.00 96.81 91 SER A N 1
ATOM 696 C CA . SER A 1 91 ? -0.485 -4.630 12.578 1.00 96.81 91 SER A CA 1
ATOM 697 C C . SER A 1 91 ? -0.798 -6.089 12.932 1.00 96.81 91 SER A C 1
ATOM 699 O O . SER A 1 91 ? -1.029 -6.400 14.106 1.00 96.81 91 SER A O 1
ATOM 701 N N . THR A 1 92 ? -0.857 -6.971 11.932 1.00 95.31 92 THR A N 1
ATOM 702 C CA . THR A 1 92 ? -0.987 -8.425 12.109 1.00 95.31 92 THR A CA 1
ATOM 703 C C . THR A 1 92 ? 0.370 -9.128 12.223 1.00 95.31 92 THR A C 1
ATOM 705 O O . THR A 1 92 ? 0.417 -10.288 12.618 1.00 95.31 92 THR A O 1
ATOM 708 N N . GLY A 1 93 ? 1.472 -8.409 11.972 1.00 95.81 93 GLY A N 1
ATOM 709 C CA . GLY A 1 93 ? 2.848 -8.904 12.080 1.00 95.81 93 GLY A CA 1
ATOM 710 C C . GLY A 1 93 ? 3.506 -9.227 10.737 1.00 95.81 93 GLY A C 1
ATOM 711 O O . GLY A 1 93 ? 4.726 -9.394 10.686 1.00 95.81 93 GLY A O 1
ATOM 712 N N . ASP A 1 94 ? 2.741 -9.261 9.644 1.00 95.44 94 ASP A N 1
ATOM 713 C CA . ASP A 1 94 ? 3.284 -9.541 8.315 1.00 95.44 94 ASP A CA 1
ATOM 714 C C . ASP A 1 94 ? 4.215 -8.423 7.853 1.00 95.44 94 ASP A C 1
ATOM 716 O O . ASP A 1 94 ? 3.829 -7.253 7.813 1.00 95.44 94 ASP A O 1
ATOM 720 N N . THR A 1 95 ? 5.437 -8.795 7.469 1.00 97.69 95 THR A N 1
ATOM 721 C CA . THR A 1 95 ? 6.421 -7.884 6.878 1.00 97.69 95 THR A CA 1
ATOM 722 C C . THR A 1 95 ? 6.575 -8.195 5.400 1.00 97.69 95 THR A C 1
ATOM 724 O O . THR A 1 95 ? 7.004 -9.280 5.009 1.00 97.69 95 THR A O 1
ATOM 727 N N . ILE A 1 96 ? 6.208 -7.224 4.573 1.00 97.62 96 ILE A N 1
ATOM 728 C CA . ILE A 1 96 ? 6.107 -7.359 3.127 1.00 97.62 96 ILE A CA 1
ATOM 729 C C . ILE A 1 96 ? 7.118 -6.419 2.491 1.00 97.62 96 ILE A C 1
ATOM 731 O O . ILE A 1 96 ? 7.203 -5.239 2.827 1.00 97.62 96 ILE A O 1
ATOM 735 N N . LYS A 1 97 ? 7.878 -6.946 1.537 1.00 98.25 97 LYS A N 1
ATOM 736 C CA . LYS A 1 97 ? 8.852 -6.172 0.778 1.00 98.25 97 LYS A CA 1
ATOM 737 C C . LYS A 1 97 ? 8.181 -5.010 0.040 1.00 98.25 97 LYS A C 1
ATOM 739 O O . LYS A 1 97 ? 7.159 -5.193 -0.628 1.00 98.25 97 LYS A O 1
ATOM 744 N N . ASP A 1 98 ? 8.762 -3.824 0.129 1.00 98.06 98 ASP A N 1
ATOM 745 C CA . ASP A 1 98 ? 8.218 -2.609 -0.478 1.00 98.06 98 ASP A CA 1
ATOM 746 C C . ASP A 1 98 ? 8.667 -2.478 -1.940 1.00 98.06 98 ASP A C 1
ATOM 748 O O . ASP A 1 98 ? 9.350 -1.534 -2.338 1.00 98.06 98 ASP A O 1
ATOM 752 N N . ASP A 1 99 ? 8.339 -3.500 -2.733 1.00 98.12 99 ASP A N 1
ATOM 753 C CA . ASP A 1 99 ? 8.723 -3.583 -4.136 1.00 98.12 99 ASP A CA 1
ATOM 754 C C . ASP A 1 99 ? 8.152 -2.402 -4.932 1.00 98.12 99 ASP A C 1
ATOM 756 O O . ASP A 1 99 ? 6.987 -2.040 -4.784 1.00 98.12 99 ASP A O 1
ATOM 760 N N . ASP A 1 100 ? 8.939 -1.864 -5.863 1.00 97.38 100 ASP A N 1
ATOM 761 C CA . ASP A 1 100 ? 8.572 -0.719 -6.712 1.00 97.38 100 ASP A CA 1
ATOM 762 C C . ASP A 1 100 ? 7.186 -0.832 -7.375 1.00 97.38 100 ASP A C 1
ATOM 764 O O . ASP A 1 100 ? 6.479 0.161 -7.526 1.00 97.38 100 ASP A O 1
ATOM 768 N N . TRP A 1 101 ? 6.760 -2.045 -7.730 1.00 97.38 101 TRP A N 1
ATOM 769 C CA . TRP A 1 101 ? 5.463 -2.281 -8.362 1.00 97.38 101 TRP A CA 1
ATOM 770 C C . TRP A 1 101 ? 4.257 -2.172 -7.430 1.00 97.38 101 TRP A C 1
ATOM 772 O O . TRP A 1 101 ? 3.136 -2.073 -7.925 1.00 97.38 101 TRP A O 1
ATOM 782 N N . ARG A 1 102 ? 4.474 -2.225 -6.112 1.00 97.94 102 ARG A N 1
ATOM 783 C CA . ARG A 1 102 ? 3.429 -2.034 -5.103 1.00 97.94 102 ARG A CA 1
ATOM 784 C C . ARG A 1 102 ? 3.180 -0.564 -4.799 1.00 97.94 102 ARG A C 1
ATOM 786 O O . ARG A 1 102 ? 2.249 -0.278 -4.067 1.00 97.94 102 ARG A O 1
ATOM 793 N N . SER A 1 103 ? 3.980 0.358 -5.329 1.00 97.62 103 SER A N 1
ATOM 794 C CA . SER A 1 103 ? 3.859 1.782 -5.018 1.00 97.62 103 SER A CA 1
ATOM 795 C C . SER A 1 103 ? 2.423 2.301 -5.158 1.00 97.62 103 SER A C 1
ATOM 797 O O . SER A 1 103 ? 1.782 2.102 -6.191 1.00 97.62 103 SER A O 1
ATOM 799 N N . GLY A 1 104 ? 1.918 2.929 -4.095 1.00 97.12 104 GLY A N 1
ATOM 800 C CA . GLY A 1 104 ? 0.548 3.436 -3.995 1.00 97.12 104 GLY A CA 1
ATOM 801 C C . GLY A 1 104 ? -0.512 2.386 -3.638 1.00 97.12 104 GLY A C 1
ATOM 802 O O . GLY A 1 104 ? -1.664 2.748 -3.425 1.00 97.12 104 GLY A O 1
ATOM 803 N N . PHE A 1 105 ? -0.161 1.102 -3.549 1.00 98.31 105 PHE A N 1
ATOM 804 C CA . PHE A 1 105 ? -1.072 0.052 -3.099 1.00 98.31 105 PHE A CA 1
ATOM 805 C C . PHE A 1 105 ? -1.220 0.088 -1.572 1.00 98.31 105 PHE A C 1
ATOM 807 O O . PHE A 1 105 ? -0.235 0.262 -0.852 1.00 98.31 105 PHE A O 1
ATOM 814 N N . GLU A 1 106 ? -2.440 -0.086 -1.071 1.00 98.38 106 GLU A N 1
ATOM 815 C CA . GLU A 1 106 ? -2.721 -0.100 0.367 1.00 98.38 106 GLU A CA 1
ATOM 816 C C . GLU A 1 106 ? -2.424 -1.485 0.954 1.00 98.38 106 GLU A C 1
ATOM 818 O O . GLU A 1 106 ? -2.934 -2.499 0.479 1.00 98.38 106 GLU A O 1
ATOM 823 N N . ALA A 1 107 ? -1.574 -1.534 1.975 1.00 98.31 107 ALA A N 1
ATOM 824 C CA . ALA A 1 107 ? -1.236 -2.746 2.710 1.00 98.31 107 ALA A CA 1
ATOM 825 C C . ALA A 1 107 ? -2.228 -3.011 3.846 1.00 98.31 107 ALA A C 1
ATOM 827 O O . ALA A 1 107 ? -2.580 -4.164 4.105 1.00 98.31 107 ALA A O 1
ATOM 828 N N . GLU A 1 108 ? -2.656 -1.956 4.541 1.00 98.62 108 GLU A N 1
ATOM 829 C CA . GLU A 1 108 ? -3.501 -2.081 5.721 1.00 98.62 108 GLU A CA 1
ATOM 830 C C . GLU A 1 108 ? -4.319 -0.817 5.993 1.00 98.62 108 GLU A C 1
ATOM 832 O O . GLU A 1 108 ? -3.827 0.296 5.828 1.00 98.62 108 GLU A O 1
ATOM 837 N N . THR A 1 109 ? -5.535 -1.006 6.494 1.00 98.62 109 THR A N 1
ATOM 838 C CA . THR A 1 109 ? -6.348 0.034 7.122 1.00 98.62 109 THR A CA 1
ATOM 839 C C . THR A 1 109 ? -6.636 -0.356 8.572 1.00 98.62 109 THR A C 1
ATOM 841 O O . THR A 1 109 ? -7.011 -1.495 8.857 1.00 98.62 109 THR A O 1
ATOM 844 N N . LEU A 1 110 ? -6.509 0.587 9.498 1.00 98.44 110 LEU A N 1
ATOM 845 C CA . LEU A 1 110 ? -6.872 0.441 10.906 1.00 98.44 110 LEU A CA 1
ATOM 846 C C . LEU A 1 110 ? -7.989 1.426 11.238 1.00 98.44 110 LEU A C 1
ATOM 848 O O . LEU A 1 110 ? -7.896 2.596 10.884 1.00 98.44 110 LEU A O 1
ATOM 852 N N . THR A 1 111 ? -9.011 0.977 11.957 1.00 97.62 111 THR A N 1
ATOM 853 C CA . THR A 1 111 ? -10.077 1.841 12.485 1.00 97.62 111 THR A CA 1
ATOM 854 C C . THR A 1 111 ? -10.000 1.867 13.998 1.00 97.62 111 THR A C 1
ATOM 856 O O . THR A 1 111 ? -9.884 0.817 14.645 1.00 97.62 111 THR A O 1
ATOM 859 N N . TYR A 1 112 ? -10.100 3.063 14.565 1.00 95.56 112 TYR A N 1
ATOM 860 C CA . TYR A 1 112 ? -9.961 3.302 15.991 1.00 95.56 112 TYR A CA 1
ATOM 861 C C . TYR A 1 112 ? -11.286 3.727 16.625 1.00 95.56 112 TYR A C 1
ATOM 863 O O . TYR A 1 112 ? -12.123 4.367 16.000 1.00 95.56 112 TYR A O 1
ATOM 871 N N . ASN A 1 113 ? -11.434 3.392 17.903 1.00 90.88 113 ASN A N 1
ATOM 872 C CA . ASN A 1 113 ? -12.379 4.004 18.828 1.00 90.88 113 ASN A CA 1
ATOM 873 C C . ASN A 1 113 ? -11.551 4.606 19.974 1.00 90.88 113 ASN A C 1
ATOM 875 O O . ASN A 1 113 ? -10.967 3.863 20.777 1.00 90.88 113 ASN A O 1
ATOM 879 N N . GLY A 1 114 ? -11.399 5.932 19.981 1.00 88.50 114 GLY A N 1
ATOM 880 C CA . GLY A 1 114 ? -10.344 6.604 20.739 1.00 88.50 114 GLY A CA 1
ATOM 881 C C . GLY A 1 114 ? -8.961 6.143 20.293 1.00 88.50 114 GLY A C 1
ATOM 882 O O . GLY A 1 114 ? -8.591 6.250 19.124 1.00 88.50 114 GLY A O 1
ATOM 883 N N . ASP A 1 115 ? -8.184 5.594 21.222 1.00 89.62 115 ASP A N 1
ATOM 884 C CA . ASP A 1 115 ? -6.844 5.063 20.937 1.00 89.62 115 ASP A CA 1
ATOM 885 C C . ASP A 1 115 ? -6.819 3.546 20.731 1.00 89.62 115 ASP A C 1
ATOM 887 O O . ASP A 1 115 ? -5.772 2.962 20.450 1.00 89.62 115 ASP A O 1
ATOM 891 N N . LYS A 1 116 ? -7.974 2.883 20.842 1.00 92.56 116 LYS A N 1
ATOM 892 C CA . LYS A 1 116 ? -8.079 1.434 20.666 1.00 92.56 116 LYS A CA 1
ATOM 893 C C . LYS A 1 116 ? -8.410 1.100 19.222 1.00 92.56 116 LYS A C 1
ATOM 895 O O . LYS A 1 116 ? -9.415 1.566 18.698 1.00 92.56 116 LYS A O 1
ATOM 900 N N . VAL A 1 117 ? -7.617 0.225 18.609 1.00 95.88 117 VAL A N 1
ATOM 901 C CA . VAL A 1 117 ? -7.960 -0.366 17.309 1.00 95.88 117 VAL A CA 1
ATOM 902 C C . VAL A 1 117 ? -9.145 -1.313 17.498 1.00 95.88 117 VAL A C 1
ATOM 904 O O . VAL A 1 117 ? -9.073 -2.241 18.306 1.00 95.88 117 VAL A O 1
ATOM 907 N N . VAL A 1 118 ? -10.223 -1.085 16.752 1.00 96.69 118 VAL A N 1
ATOM 908 C CA . VAL A 1 118 ? -11.459 -1.891 16.790 1.00 96.69 118 VAL A CA 1
ATOM 909 C C . VAL A 1 118 ? -11.704 -2.664 15.497 1.00 96.69 118 VAL A C 1
ATOM 911 O O . VAL A 1 118 ? -12.392 -3.686 15.518 1.00 96.69 118 VAL A O 1
ATOM 914 N N . SER A 1 119 ? -11.106 -2.219 14.392 1.00 97.94 119 SER A N 1
ATOM 915 C CA . SER A 1 119 ? -11.100 -2.930 13.116 1.00 97.94 119 SER A CA 1
ATOM 916 C C . SER A 1 119 ? -9.719 -2.854 12.476 1.00 97.94 119 SER A C 1
ATOM 918 O O . SER A 1 119 ? -9.037 -1.835 12.587 1.00 97.94 119 SER A O 1
ATOM 920 N N . LYS A 1 120 ? -9.315 -3.929 11.806 1.00 98.00 120 LYS A N 1
ATOM 921 C CA . LYS A 1 120 ? -8.115 -3.991 10.969 1.00 98.00 120 LYS A CA 1
ATOM 922 C C . LYS A 1 120 ? -8.496 -4.611 9.640 1.00 98.00 120 LYS A C 1
ATOM 924 O O . LYS A 1 120 ? -9.261 -5.572 9.622 1.00 98.00 120 LYS A O 1
ATOM 929 N N . GLN A 1 121 ? -7.934 -4.118 8.555 1.00 98.62 121 GLN A N 1
ATOM 930 C CA . GLN A 1 121 ? -8.083 -4.704 7.236 1.00 98.62 121 GLN A CA 1
ATOM 931 C C . GLN A 1 121 ? -6.709 -4.790 6.592 1.00 98.62 121 GLN A C 1
ATOM 933 O O . GLN A 1 121 ? -6.123 -3.751 6.323 1.00 98.62 121 GLN A O 1
ATOM 938 N N . THR A 1 122 ? -6.200 -5.987 6.318 1.00 98.62 122 THR A N 1
ATOM 939 C CA . THR A 1 122 ? -4.963 -6.162 5.544 1.00 98.62 122 THR A CA 1
ATOM 940 C C . THR A 1 122 ? -5.289 -6.570 4.116 1.00 98.62 122 THR A C 1
ATOM 942 O O . THR A 1 122 ? -6.250 -7.302 3.869 1.00 98.62 122 THR A O 1
ATOM 945 N N . THR A 1 123 ? -4.489 -6.096 3.162 1.00 98.44 123 THR A N 1
ATOM 946 C CA . THR A 1 123 ? -4.683 -6.371 1.737 1.00 98.44 123 THR A CA 1
ATOM 947 C C . THR A 1 123 ? -3.415 -6.957 1.133 1.00 98.44 123 THR A C 1
ATOM 949 O O . THR A 1 123 ? -2.351 -6.341 1.113 1.00 98.44 123 THR A O 1
ATOM 952 N N . THR A 1 124 ? -3.540 -8.155 0.571 1.00 97.69 124 THR A N 1
ATOM 953 C CA . THR A 1 124 ? -2.481 -8.803 -0.207 1.00 97.69 124 THR A CA 1
ATOM 954 C C . THR A 1 124 ? -2.680 -8.510 -1.688 1.00 97.69 124 THR A C 1
ATOM 956 O O . THR A 1 124 ? -3.739 -8.795 -2.245 1.00 97.69 124 THR A O 1
ATOM 959 N N . ALA A 1 125 ? -1.653 -7.976 -2.352 1.00 97.50 125 ALA A N 1
ATOM 960 C CA . ALA A 1 125 ? -1.703 -7.669 -3.779 1.00 97.50 125 ALA A CA 1
ATOM 961 C C . ALA A 1 125 ? -1.492 -8.914 -4.665 1.00 97.50 125 ALA A C 1
ATOM 963 O O . ALA A 1 125 ? -0.519 -9.651 -4.504 1.00 97.50 125 ALA A O 1
ATOM 964 N N . TRP A 1 126 ? -2.352 -9.085 -5.667 1.00 97.75 126 TRP A N 1
ATOM 965 C CA . TRP A 1 126 ? -2.117 -9.873 -6.873 1.00 97.75 126 TRP A CA 1
ATOM 966 C C . TRP A 1 126 ? -1.440 -8.989 -7.918 1.00 97.75 126 TRP A C 1
ATOM 968 O O . TRP A 1 126 ? -1.782 -7.813 -8.068 1.00 97.75 126 TRP A O 1
ATOM 978 N N . ASN A 1 127 ? -0.500 -9.554 -8.671 1.00 97.50 127 ASN A N 1
ATOM 979 C CA . ASN A 1 127 ? 0.073 -8.872 -9.820 1.00 97.50 127 ASN A CA 1
ATOM 980 C C . ASN A 1 127 ? 0.367 -9.846 -10.957 1.00 97.50 127 ASN A C 1
ATOM 982 O O . ASN A 1 127 ? 0.679 -11.012 -10.721 1.00 97.50 127 ASN A O 1
ATOM 986 N N . LYS A 1 128 ? 0.327 -9.333 -12.185 1.00 97.69 128 LYS A N 1
ATOM 987 C CA . LYS A 1 128 ? 0.672 -10.090 -13.389 1.00 97.69 128 LYS A CA 1
ATOM 988 C C . LYS A 1 128 ? 1.322 -9.175 -14.409 1.00 97.69 128 LYS A C 1
ATOM 990 O O . LYS A 1 128 ? 0.723 -8.177 -14.797 1.00 97.69 128 LYS A O 1
ATOM 995 N N . VAL A 1 129 ? 2.532 -9.510 -14.852 1.00 97.88 129 VAL A N 1
ATOM 996 C CA . VAL A 1 129 ? 3.192 -8.807 -15.961 1.00 97.88 129 VAL A CA 1
ATOM 997 C C . VAL A 1 129 ? 2.499 -9.187 -17.268 1.00 97.88 129 VAL A C 1
ATOM 999 O O . VAL A 1 129 ? 2.396 -10.368 -17.589 1.00 97.88 129 VAL A O 1
ATOM 1002 N N . THR A 1 130 ? 2.037 -8.185 -18.011 1.00 97.44 130 THR A N 1
ATOM 1003 C CA . THR A 1 130 ? 1.330 -8.353 -19.290 1.00 97.44 130 THR A CA 1
ATOM 1004 C C . THR A 1 130 ? 2.218 -8.058 -20.491 1.00 97.44 130 THR A C 1
ATOM 1006 O O . THR A 1 130 ? 2.002 -8.605 -21.568 1.00 97.44 130 THR A O 1
ATOM 1009 N N . ALA A 1 131 ? 3.243 -7.223 -20.314 1.00 97.12 131 ALA A N 1
ATOM 1010 C CA . ALA A 1 131 ? 4.250 -6.966 -21.331 1.00 97.12 131 ALA A CA 1
ATOM 1011 C C . ALA A 1 131 ? 5.586 -6.595 -20.688 1.00 97.12 131 ALA A C 1
ATOM 1013 O O . ALA A 1 131 ? 5.629 -5.916 -19.658 1.00 97.12 131 ALA A O 1
ATOM 1014 N N . THR A 1 132 ? 6.670 -6.983 -21.351 1.00 97.88 132 THR A N 1
ATOM 1015 C CA . THR A 1 132 ? 8.037 -6.621 -20.977 1.00 97.88 132 THR A CA 1
ATOM 1016 C C . THR A 1 132 ? 8.686 -5.908 -22.149 1.00 97.88 132 THR A C 1
ATOM 1018 O O . T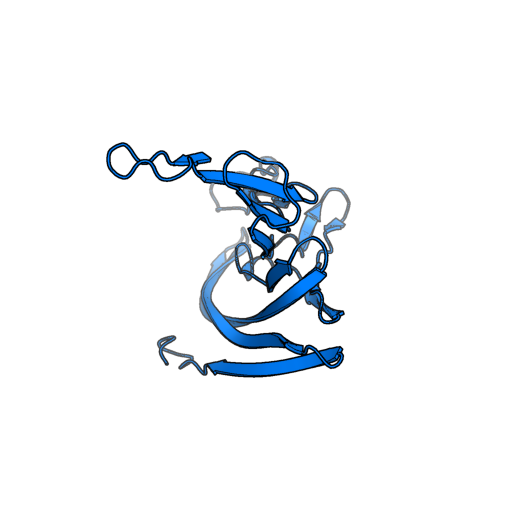HR A 1 132 ? 8.675 -6.412 -23.270 1.00 97.88 132 THR A O 1
ATOM 1021 N N . ARG A 1 133 ? 9.288 -4.749 -21.888 1.00 96.31 133 ARG A N 1
ATOM 1022 C CA . ARG A 1 133 ? 10.140 -4.046 -22.846 1.00 96.31 133 ARG A CA 1
ATOM 1023 C C . ARG A 1 133 ? 11.540 -3.949 -22.266 1.00 96.31 133 ARG A C 1
ATOM 1025 O O . ARG A 1 133 ? 11.741 -3.248 -21.278 1.00 96.31 133 ARG A O 1
ATOM 1032 N N . ALA A 1 134 ? 12.483 -4.640 -22.889 1.00 97.00 134 ALA A N 1
ATOM 1033 C CA . ALA A 1 134 ? 13.899 -4.488 -22.594 1.00 97.00 134 ALA A CA 1
ATOM 1034 C C . ALA A 1 134 ? 14.506 -3.410 -23.500 1.00 97.00 134 ALA A C 1
ATOM 1036 O O . ALA A 1 134 ? 14.206 -3.353 -24.694 1.00 97.00 134 ALA A O 1
ATOM 1037 N N . ALA A 1 135 ? 15.347 -2.566 -22.918 1.00 94.31 135 ALA A N 1
ATOM 1038 C CA . ALA A 1 135 ? 16.202 -1.615 -23.608 1.00 94.31 135 ALA A CA 1
ATOM 1039 C C . ALA A 1 135 ? 17.573 -1.586 -22.917 1.00 94.31 135 ALA A C 1
ATOM 1041 O O . ALA A 1 135 ? 17.713 -2.043 -21.781 1.00 94.31 135 ALA A O 1
ATOM 1042 N N . ASP A 1 136 ? 18.574 -1.034 -23.595 1.00 93.81 136 ASP A N 1
ATOM 1043 C CA . ASP A 1 136 ? 19.928 -0.824 -23.067 1.00 93.81 136 ASP A CA 1
ATOM 1044 C C . ASP A 1 136 ? 19.944 0.034 -21.790 1.00 93.81 136 ASP A C 1
ATOM 1046 O O . ASP A 1 136 ? 20.705 -0.233 -20.862 1.00 93.81 136 ASP A O 1
ATOM 1050 N N . TRP A 1 137 ? 19.045 1.013 -21.697 1.00 89.56 137 TRP A N 1
ATOM 1051 C CA . TRP A 1 137 ? 18.861 1.866 -20.521 1.00 89.56 137 TRP A CA 1
ATOM 1052 C C . TRP A 1 137 ? 17.993 1.238 -19.417 1.00 89.56 137 TRP A C 1
ATOM 1054 O O . TRP A 1 137 ? 17.881 1.800 -18.325 1.00 89.56 137 TRP A O 1
ATOM 1064 N N . GLY A 1 138 ? 17.378 0.076 -19.657 1.00 91.81 138 GLY A N 1
ATOM 1065 C CA . GLY A 1 138 ? 16.672 -0.691 -18.632 1.00 91.81 138 GLY A CA 1
ATOM 1066 C C . GLY A 1 138 ? 15.412 -1.409 -19.111 1.00 91.81 138 GLY A C 1
ATOM 1067 O O . GLY A 1 138 ? 14.941 -1.251 -20.236 1.00 91.81 138 GLY A O 1
ATOM 1068 N N . THR A 1 139 ? 14.832 -2.197 -18.206 1.00 94.81 139 THR A N 1
ATOM 1069 C CA . THR A 1 139 ? 13.616 -2.977 -18.470 1.00 94.81 139 THR A CA 1
ATOM 1070 C C . THR A 1 139 ? 12.382 -2.290 -17.892 1.00 94.81 139 THR A C 1
ATOM 1072 O O . THR A 1 139 ? 12.392 -1.763 -16.775 1.00 94.81 139 THR A O 1
ATOM 1075 N N . ARG A 1 140 ? 11.287 -2.302 -18.652 1.00 94.81 140 ARG A N 1
ATOM 1076 C CA . ARG A 1 140 ? 9.961 -1.835 -18.241 1.00 94.81 140 ARG A CA 1
ATOM 1077 C C . ARG A 1 140 ? 8.957 -2.974 -18.302 1.00 94.81 140 ARG A C 1
ATOM 1079 O O . ARG A 1 140 ? 9.032 -3.834 -19.176 1.00 94.81 140 ARG A O 1
ATOM 1086 N N . TYR A 1 141 ? 7.998 -2.927 -17.386 1.00 96.56 141 TYR A N 1
ATOM 1087 C CA . TYR A 1 141 ? 6.937 -3.915 -17.269 1.00 96.56 141 TYR A CA 1
ATOM 1088 C C . TYR A 1 141 ? 5.589 -3.207 -17.278 1.00 96.56 141 TYR A C 1
ATOM 1090 O O . TYR A 1 141 ? 5.368 -2.309 -16.464 1.00 96.56 141 TYR A O 1
ATOM 1098 N N . ALA A 1 142 ? 4.692 -3.635 -18.158 1.00 96.56 142 ALA A N 1
ATOM 1099 C CA . ALA A 1 142 ? 3.265 -3.414 -17.974 1.00 96.56 142 ALA A CA 1
ATOM 1100 C C . ALA A 1 142 ? 2.732 -4.522 -17.061 1.00 96.56 142 ALA A C 1
ATOM 1102 O O . ALA A 1 142 ? 3.152 -5.677 -17.181 1.00 96.56 142 ALA A O 1
ATOM 1103 N N . ARG A 1 143 ? 1.843 -4.181 -16.126 1.00 97.12 143 ARG A N 1
ATOM 1104 C CA . ARG A 1 143 ? 1.299 -5.154 -15.178 1.00 97.12 143 ARG A CA 1
ATOM 1105 C C . ARG A 1 143 ? -0.118 -4.820 -14.740 1.00 97.12 143 ARG A C 1
ATOM 1107 O O . ARG A 1 143 ? -0.489 -3.652 -14.673 1.00 97.12 143 ARG A O 1
ATOM 1114 N N . TYR A 1 144 ? -0.853 -5.849 -14.348 1.00 97.62 144 TYR A N 1
ATOM 1115 C CA . TYR A 1 144 ? -1.983 -5.702 -13.445 1.00 97.62 144 TYR A CA 1
ATOM 1116 C C . TYR A 1 144 ? -1.496 -5.675 -11.996 1.00 97.62 144 TYR A C 1
ATOM 1118 O O . TYR A 1 144 ? -0.560 -6.397 -11.650 1.00 97.62 144 TYR A O 1
ATOM 1126 N N . VAL A 1 145 ? -2.155 -4.871 -11.161 1.00 97.31 145 VAL A N 1
ATOM 1127 C CA . VAL A 1 145 ? -2.024 -4.875 -9.698 1.00 97.31 145 VAL A CA 1
ATOM 1128 C C . VAL A 1 145 ? -3.429 -4.738 -9.119 1.00 97.31 145 VAL A C 1
ATOM 1130 O O . VAL A 1 145 ? -4.137 -3.792 -9.462 1.00 97.31 145 VAL A O 1
ATOM 1133 N N . LYS A 1 146 ? -3.864 -5.709 -8.313 1.00 97.50 146 LYS A N 1
ATOM 1134 C CA . LYS A 1 146 ? -5.224 -5.793 -7.748 1.00 97.50 146 LYS A CA 1
ATOM 1135 C C . LYS A 1 146 ? -5.195 -6.475 -6.374 1.00 97.50 146 LYS A C 1
ATOM 1137 O O . LYS A 1 146 ? -4.228 -7.173 -6.095 1.00 97.50 146 LYS A O 1
ATOM 1142 N N . PRO A 1 147 ? -6.208 -6.326 -5.510 1.00 97.94 147 PRO A N 1
ATOM 1143 C CA . PRO A 1 147 ? -6.287 -7.093 -4.264 1.00 97.94 147 PRO A CA 1
ATOM 1144 C C . PRO A 1 147 ? -6.564 -8.584 -4.528 1.00 97.94 147 PRO A C 1
ATOM 1146 O O . PRO A 1 147 ? -7.612 -8.942 -5.048 1.00 97.94 147 PRO A O 1
ATOM 1149 N N . ALA A 1 148 ? -5.635 -9.466 -4.152 1.00 97.88 148 ALA A N 1
ATOM 1150 C CA . ALA A 1 148 ? -5.824 -10.922 -4.186 1.00 97.88 148 ALA A CA 1
ATOM 1151 C C . ALA A 1 148 ? -6.644 -11.410 -2.992 1.00 97.88 148 ALA A C 1
ATOM 1153 O O . ALA A 1 148 ? -7.460 -12.321 -3.103 1.00 97.88 148 ALA A O 1
ATOM 1154 N N . ARG A 1 149 ? -6.365 -10.835 -1.822 1.00 98.12 149 ARG A N 1
ATOM 1155 C CA . ARG A 1 149 ? -6.952 -11.244 -0.555 1.00 98.12 149 ARG A CA 1
ATOM 1156 C C . ARG A 1 149 ? -7.075 -10.043 0.365 1.00 98.12 149 ARG A C 1
ATOM 1158 O O . ARG A 1 149 ? -6.138 -9.253 0.463 1.00 98.12 149 ARG A O 1
ATOM 1165 N N . THR A 1 150 ? -8.211 -9.951 1.036 1.00 98.38 150 THR A N 1
ATOM 1166 C CA . THR A 1 150 ? -8.471 -8.972 2.086 1.00 98.38 150 THR A CA 1
ATOM 1167 C C . THR A 1 150 ? -8.887 -9.720 3.341 1.00 98.38 150 THR A C 1
ATOM 1169 O O . THR A 1 150 ? -9.845 -10.494 3.303 1.00 98.38 150 THR A O 1
ATOM 1172 N N . ASP A 1 151 ? -8.181 -9.496 4.442 1.00 98.56 151 ASP A N 1
ATOM 1173 C CA . ASP A 1 151 ? -8.512 -10.050 5.752 1.00 98.56 151 ASP A CA 1
ATOM 1174 C C . ASP A 1 151 ? -8.998 -8.922 6.660 1.00 98.56 151 ASP A C 1
ATOM 1176 O O . ASP A 1 151 ? -8.278 -7.960 6.912 1.00 98.56 151 ASP A O 1
ATOM 1180 N N . VAL A 1 152 ? -10.230 -9.042 7.150 1.00 98.50 152 VAL A N 1
ATOM 1181 C CA . VAL A 1 152 ? -10.859 -8.087 8.065 1.00 98.50 152 VAL A CA 1
ATOM 1182 C C . VAL A 1 152 ? -10.910 -8.696 9.457 1.00 98.50 152 VAL A C 1
ATOM 1184 O O . VAL A 1 152 ? -11.477 -9.770 9.651 1.00 98.50 152 VAL A O 1
ATOM 1187 N N . TYR A 1 153 ? -10.363 -7.985 10.436 1.00 98.44 153 TYR A N 1
ATOM 1188 C CA . TYR A 1 153 ? -10.361 -8.347 11.845 1.00 98.44 153 TYR A CA 1
ATOM 1189 C C . TYR A 1 153 ? -11.238 -7.363 12.610 1.00 98.44 153 TYR A C 1
ATOM 1191 O O . TYR A 1 153 ? -10.937 -6.176 12.665 1.00 98.44 153 TYR A O 1
ATOM 1199 N N . THR A 1 154 ? -12.295 -7.852 13.249 1.00 98.25 154 THR A N 1
ATOM 1200 C CA . THR A 1 154 ? -13.155 -7.051 14.130 1.00 98.25 154 THR A CA 1
ATOM 1201 C C . THR A 1 154 ? -12.908 -7.436 15.582 1.00 98.25 154 THR A C 1
ATOM 1203 O O . THR A 1 154 ? -12.957 -8.622 15.923 1.00 98.25 154 THR A O 1
ATOM 1206 N N . ALA A 1 155 ? -12.656 -6.449 16.440 1.00 97.38 155 ALA A N 1
ATOM 1207 C CA . ALA A 1 155 ? -12.480 -6.679 17.868 1.00 97.38 155 ALA A CA 1
ATOM 1208 C C . ALA A 1 155 ? -13.788 -7.188 18.492 1.00 97.38 155 ALA A C 1
ATOM 1210 O O . ALA A 1 155 ? -14.873 -6.678 18.204 1.00 97.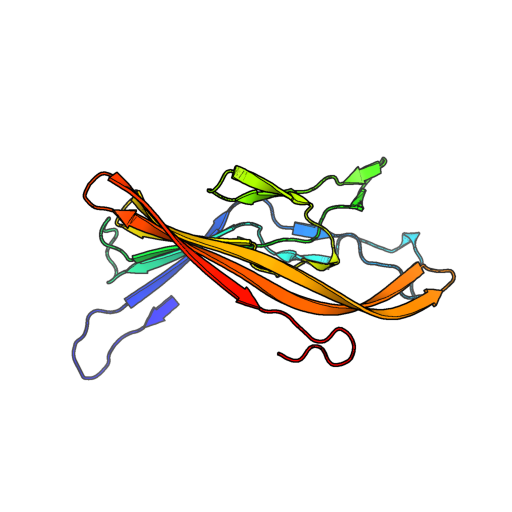38 155 ALA A O 1
ATOM 1211 N N . LEU A 1 156 ? -13.693 -8.195 19.361 1.00 97.25 156 LEU A N 1
ATOM 1212 C CA . LEU A 1 156 ? -14.839 -8.716 20.106 1.00 97.25 156 LEU A CA 1
ATOM 1213 C C . LEU A 1 156 ? -14.889 -8.106 21.508 1.00 97.25 156 LEU A C 1
ATOM 1215 O O . LEU A 1 156 ? -13.856 -7.911 22.146 1.00 97.25 156 LEU A O 1
ATOM 1219 N N . ALA A 1 157 ? -16.097 -7.863 22.024 1.00 93.25 157 ALA A N 1
ATOM 1220 C CA . ALA A 1 157 ? -16.286 -7.329 23.376 1.00 93.25 157 ALA A CA 1
ATOM 1221 C C . ALA A 1 157 ? -15.697 -8.245 24.467 1.00 93.25 157 ALA A C 1
ATOM 1223 O O . ALA A 1 157 ? -15.210 -7.763 25.484 1.00 93.25 157 ALA A O 1
ATOM 1224 N N . SER A 1 158 ? -15.689 -9.561 24.231 1.00 93.81 158 SER A N 1
ATOM 1225 C CA . SER A 1 158 ? -15.058 -10.568 25.096 1.00 93.81 158 SER A CA 1
ATOM 1226 C C . SER A 1 158 ? -13.526 -10.604 25.004 1.00 93.81 158 SER A C 1
ATOM 1228 O O . SER A 1 158 ? -12.898 -11.427 25.665 1.00 93.81 158 SER A O 1
ATOM 1230 N N . GLY A 1 159 ? -12.920 -9.759 24.166 1.00 93.12 159 GLY A N 1
ATOM 1231 C CA . GLY A 1 159 ? -11.514 -9.838 23.787 1.00 93.12 159 GLY A CA 1
ATOM 1232 C C . GLY A 1 159 ? -11.273 -10.745 22.577 1.00 93.12 159 GLY A C 1
ATOM 1233 O O . GLY A 1 159 ? -12.112 -11.564 22.199 1.00 93.12 159 GLY A O 1
ATOM 1234 N N . GLY A 1 160 ? -10.100 -10.579 21.963 1.00 95.69 160 GLY A N 1
ATOM 1235 C CA . GLY A 1 160 ? -9.724 -11.263 20.727 1.00 95.69 160 GLY A CA 1
ATOM 1236 C C . GLY A 1 160 ? -10.306 -10.619 19.464 1.00 95.69 160 GLY A C 1
ATOM 1237 O O . GLY A 1 160 ? -10.895 -9.536 19.499 1.00 95.69 160 GLY A O 1
ATOM 1238 N N . TRP A 1 161 ? -10.110 -11.304 18.338 1.00 97.88 161 TRP A N 1
ATOM 1239 C CA . TRP A 1 161 ? -10.488 -10.835 17.007 1.00 97.88 161 TRP A CA 1
ATOM 1240 C C . TRP A 1 161 ? -11.333 -11.884 16.296 1.00 97.88 161 TRP A C 1
ATOM 1242 O O . TRP A 1 161 ? -10.973 -13.060 16.263 1.00 97.88 161 TRP A O 1
ATOM 1252 N N . ARG A 1 162 ? -12.429 -11.452 15.676 1.00 98.12 162 ARG A N 1
ATOM 1253 C CA . ARG A 1 162 ? -13.106 -12.233 14.640 1.00 98.12 162 ARG A CA 1
ATOM 1254 C C . ARG A 1 162 ? -12.503 -11.863 13.295 1.00 98.12 162 ARG A C 1
ATOM 1256 O O . ARG A 1 162 ? -12.485 -10.683 12.960 1.00 98.12 162 ARG A O 1
ATOM 1263 N N . GLN A 1 163 ? -12.062 -12.860 12.538 1.00 98.06 163 GLN A N 1
ATOM 1264 C CA . GLN A 1 163 ? -11.492 -12.671 11.209 1.00 98.06 163 GLN A CA 1
ATOM 1265 C C . GLN A 1 163 ? -12.470 -13.137 10.126 1.00 98.06 163 GLN A C 1
ATOM 1267 O O . GLN A 1 163 ? -13.022 -14.234 10.216 1.00 98.06 163 GLN A O 1
ATOM 1272 N N . THR A 1 164 ? -12.629 -12.323 9.087 1.00 98.25 164 THR A N 1
ATOM 1273 C CA . THR A 1 164 ? -13.283 -12.686 7.826 1.00 98.25 164 THR A CA 1
ATOM 1274 C C . THR A 1 164 ? -12.291 -12.456 6.697 1.00 98.25 164 THR A C 1
ATOM 1276 O O . THR A 1 164 ? -11.647 -11.413 6.655 1.00 98.25 164 THR A O 1
ATOM 1279 N N . ALA A 1 165 ? -12.180 -13.402 5.769 1.00 97.56 165 ALA A N 1
ATOM 1280 C CA . ALA A 1 165 ? -11.309 -13.274 4.608 1.00 97.56 165 ALA A CA 1
ATOM 1281 C C . ALA A 1 165 ? -12.135 -13.262 3.320 1.00 97.56 165 ALA A C 1
ATOM 1283 O O . ALA A 1 165 ? -13.050 -14.071 3.160 1.00 97.56 165 ALA A O 1
A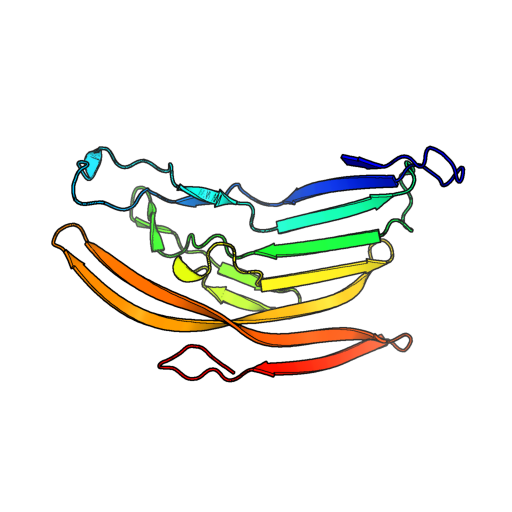TOM 1284 N N . ASN A 1 166 ? -11.776 -12.383 2.390 1.00 98.12 166 ASN A N 1
ATOM 1285 C CA . ASN A 1 166 ? -12.221 -12.437 1.004 1.00 98.12 166 ASN A CA 1
ATOM 1286 C C . ASN A 1 166 ? -11.016 -12.732 0.111 1.00 98.12 166 ASN A C 1
ATOM 1288 O O . ASN A 1 166 ? -9.977 -12.093 0.253 1.00 98.12 166 ASN A O 1
ATOM 1292 N N . THR A 1 167 ? -11.143 -13.690 -0.803 1.00 98.19 167 THR A N 1
ATOM 1293 C CA . THR A 1 167 ? -10.095 -14.035 -1.771 1.00 98.19 167 THR A CA 1
ATOM 1294 C C . THR A 1 167 ? -10.666 -13.913 -3.172 1.00 98.19 167 THR A C 1
ATOM 1296 O O . THR A 1 167 ? -11.717 -14.472 -3.466 1.00 98.19 167 THR A O 1
ATOM 1299 N N . THR A 1 168 ? -9.962 -13.185 -4.033 1.00 98.12 168 THR A N 1
ATOM 1300 C CA . THR A 1 168 ? -10.317 -12.995 -5.437 1.00 98.12 168 THR A CA 1
ATOM 1301 C C . THR A 1 168 ? -9.260 -13.648 -6.313 1.00 98.12 168 THR A C 1
ATOM 1303 O O . THR A 1 168 ? -8.066 -13.380 -6.178 1.00 98.12 168 THR A O 1
ATOM 1306 N N . THR A 1 169 ? -9.700 -14.506 -7.228 1.00 97.62 169 THR A N 1
ATOM 1307 C CA . THR A 1 169 ? -8.851 -15.060 -8.283 1.00 97.62 169 THR A CA 1
ATOM 1308 C C . THR A 1 169 ? -9.092 -14.278 -9.564 1.00 97.62 169 THR A C 1
ATOM 1310 O O . THR A 1 169 ? -10.229 -13.932 -9.872 1.00 97.62 169 THR A O 1
ATOM 1313 N N . TYR A 1 170 ? -8.017 -13.991 -10.291 1.00 97.50 170 TYR A N 1
ATOM 1314 C CA . TYR A 1 170 ? -8.075 -13.282 -11.560 1.00 97.50 170 TYR A CA 1
ATOM 1315 C C . TYR A 1 170 ? -7.578 -14.187 -12.681 1.00 97.50 170 TYR A C 1
ATOM 1317 O O . TYR A 1 170 ? -6.627 -14.945 -12.495 1.00 97.50 170 TYR A O 1
ATOM 1325 N N . ASP A 1 171 ? -8.193 -14.071 -13.852 1.00 96.94 171 ASP A N 1
ATOM 1326 C CA . ASP A 1 171 ? -7.656 -14.645 -15.077 1.00 96.94 171 ASP A CA 1
ATOM 1327 C C . ASP A 1 171 ? -6.350 -13.933 -15.462 1.00 96.94 171 ASP A C 1
ATOM 1329 O O . ASP A 1 171 ? -6.304 -12.713 -15.626 1.00 96.94 171 ASP A O 1
ATOM 1333 N N . ASP A 1 172 ? -5.283 -14.705 -15.641 1.00 94.25 172 ASP A N 1
ATOM 1334 C CA . ASP A 1 172 ? -3.936 -14.198 -15.917 1.00 94.25 172 ASP A CA 1
ATOM 1335 C C . ASP A 1 172 ? -3.810 -13.482 -17.272 1.00 94.25 172 ASP A C 1
ATOM 1337 O O . ASP A 1 172 ? -2.864 -12.716 -17.473 1.00 94.25 172 ASP A O 1
ATOM 1341 N N . THR A 1 173 ? -4.735 -13.731 -18.203 1.00 93.50 173 THR A N 1
ATOM 1342 C CA . THR A 1 173 ? -4.702 -13.150 -19.553 1.00 93.50 173 THR A CA 1
ATOM 1343 C C . THR A 1 173 ? -5.424 -11.808 -19.603 1.00 93.50 173 THR A C 1
ATOM 1345 O O . THR A 1 173 ? -4.927 -10.845 -20.183 1.00 93.50 173 THR A O 1
ATOM 1348 N N . THR A 1 174 ? -6.607 -11.733 -18.999 1.00 95.00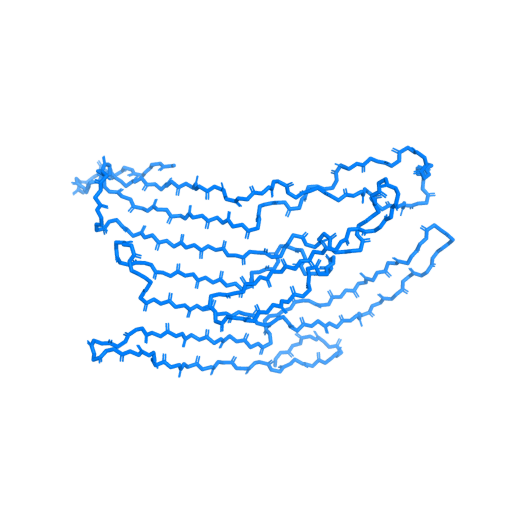 174 THR A N 1
ATOM 1349 C CA . THR A 1 174 ? -7.527 -10.592 -19.094 1.00 95.00 174 THR A CA 1
ATOM 1350 C C . THR A 1 174 ? -7.577 -9.750 -17.820 1.00 95.00 174 THR A C 1
ATOM 1352 O O . THR A 1 174 ? -8.086 -8.627 -17.840 1.00 95.00 174 THR A O 1
ATOM 1355 N N . GLY A 1 175 ? -7.084 -10.283 -16.699 1.00 92.81 175 GLY A N 1
ATOM 1356 C CA . GLY A 1 175 ? -7.144 -9.667 -15.377 1.00 92.81 175 GLY A CA 1
ATOM 1357 C C . GLY A 1 175 ? -8.558 -9.573 -14.797 1.00 92.81 175 GLY A C 1
ATOM 1358 O O . GLY A 1 175 ? -8.778 -8.766 -13.891 1.00 92.81 175 GLY A O 1
ATOM 1359 N N . ARG A 1 176 ? -9.537 -10.305 -15.337 1.00 94.56 176 ARG A N 1
ATOM 1360 C CA . ARG A 1 176 ? -10.940 -10.295 -14.880 1.00 94.56 176 ARG A CA 1
ATOM 1361 C C . ARG A 1 176 ? -11.183 -11.344 -13.792 1.00 94.56 176 ARG A C 1
ATOM 1363 O O . ARG A 1 176 ? -10.382 -12.262 -13.658 1.00 94.56 176 ARG A O 1
ATOM 1370 N N . VAL A 1 177 ? -12.252 -11.145 -13.018 1.00 88.25 177 VAL A N 1
ATOM 1371 C CA . VAL A 1 177 ? -12.802 -12.119 -12.053 1.00 88.25 177 VAL A CA 1
ATOM 1372 C C . VAL A 1 177 ? -13.827 -12.986 -12.766 1.00 88.25 177 VAL A C 1
ATOM 1374 O O . VAL A 1 177 ? -14.537 -12.410 -13.626 1.00 88.25 177 VAL A O 1
#

Secondary structure (DSSP, 8-state):
-EE--SSS-PPPEEEEEEEEEEEEEEPPPP-SSS-GGG--S-EEEEEEEEEEEEESSS--TTSEEEEEEE----BT-EETTEE---EEE-TTS-EEE-BGGGTT-EEEEEEEETTEEEEEEEEEEEEEEEEEEEETTEEEEEEEEEEEEEEEEEE-TTSSEEEEEEE----TTT---

pLDDT: mean 93.77, std 6.15, range [69.25, 98.62]

Sequence (177 aa):
MSETDLVGNSPTQYTNYTYKGDAGWRKAKPDGIGKKEDLTWSDWRGYQRVVVETSGGTNDAANEKSEHVYFQGLDGDDIPGGTRSSSVTTSTGDTIKDDDWRSGFEAETLTYNGDKVVSKQTTTAWNKVTATRAADWGTRYARYVKPARTDVYTALASGGWRQTANTTTYDDTTGRV

Foldseek 3Di:
DWDDDPPPRDQIKDKDKDADDDWDFFWDADPPPDDPVPIDSPHTQGGQKIKIWMDSPDPDLQIKIKMWGAQSQQFQGDDVPGTDWDWDAFPVGDIGGSHNVRRPPTQKMFIDRRNDTFKIKGFDKDKAFQDWDQDPSGIDTDMDIDTQKIWMWGADPVGDTDIDMDGDDADRHPRHD

Radius of gyration: 20.33 Å; chains: 1; bounding box: 57×41×49 Å